Protein AF-A0A8T1ZDQ7-F1 (afdb_monomer_lite)

Organism: Arabidopsis suecica (NCBI:txid45249)

pLDDT: mean 71.58, std 18.56, range [23.89, 94.75]

Radius of gyration: 27.63 Å; chains: 1; bounding box: 52×53×101 Å

Secondary structure (DSSP, 8-state):
--------------------SEEEEEEPSSTT---EEEEE-B-HHHHHTTT--TTTTGGGT--B-TT-----HHHHHHHHHHHHHHHHH--PPPSSTT---TTPPPHHHHHT--PPPS-SS-----------PPPPHHHHS-HHHHHHHHHHHHHHHHHHHHHHHHHHHHTT-

Sequence (173 aa):
MWCPLVGTVGALQVVSEPIPDECGVKRAHTIGGDGLGVQRGRCDLLVGAADIPSKLAPTIGIAVDHRRKNRSLEGLQTNVQRLKTYKTKLVIFLRRARKVKAGDSTPEELANATQVQGDYLPIVREKPTMELVKLTSEMKSFAYDKIRLERTNKRHAGARAKRASEAEKEEKK

Structure (mmCIF, N/CA/C/O backbone):
data_AF-A0A8T1ZDQ7-F1
#
_entry.id   AF-A0A8T1ZDQ7-F1
#
loop_
_atom_site.group_PDB
_atom_site.id
_atom_site.type_symbol
_atom_site.label_atom_id
_atom_site.label_alt_id
_atom_site.label_comp_id
_atom_site.label_asym_id
_atom_site.label_entity_id
_atom_site.label_seq_id
_atom_site.pdbx_PDB_ins_code
_atom_site.Cartn_x
_atom_site.Cartn_y
_atom_site.Cartn_z
_atom_site.occupancy
_atom_site.B_iso_or_equiv
_atom_site.auth_seq_id
_atom_site.auth_comp_id
_atom_site.auth_asym_id
_atom_site.auth_atom_id
_atom_site.pdbx_PDB_model_num
ATOM 1 N N . MET A 1 1 ? -7.435 -12.829 63.586 1.00 37.59 1 MET A N 1
ATOM 2 C CA . MET A 1 1 ? -8.619 -13.541 63.045 1.00 37.59 1 MET A CA 1
ATOM 3 C C . MET A 1 1 ? -9.802 -12.611 63.267 1.00 37.59 1 MET A C 1
ATOM 5 O O . MET A 1 1 ? -10.037 -12.294 64.415 1.00 37.59 1 MET A O 1
ATOM 9 N N . TRP A 1 2 ? -10.472 -12.002 62.291 1.00 28.39 2 TRP A N 1
ATOM 10 C CA . TRP A 1 2 ? -10.789 -12.370 60.908 1.00 28.39 2 TRP A CA 1
ATOM 11 C C . TRP A 1 2 ? -10.587 -11.197 59.928 1.00 28.39 2 TRP A C 1
ATOM 13 O O . TRP A 1 2 ? -10.515 -10.041 60.329 1.00 28.39 2 TRP A O 1
ATOM 23 N N . CYS A 1 3 ? -10.440 -11.555 58.651 1.00 26.38 3 CYS A N 1
ATOM 24 C CA . CYS A 1 3 ? -9.985 -10.734 57.527 1.00 26.38 3 CYS A CA 1
ATOM 25 C C . CYS A 1 3 ? -10.945 -9.604 57.096 1.00 26.38 3 CYS A C 1
ATOM 27 O O . CYS A 1 3 ? -12.160 -9.794 57.143 1.00 26.38 3 CYS A O 1
ATOM 29 N N . PRO A 1 4 ? -10.417 -8.496 56.535 1.00 29.66 4 PRO A N 1
ATOM 30 C CA . PRO A 1 4 ? -11.198 -7.518 55.790 1.00 29.66 4 PRO A CA 1
ATOM 31 C C . PRO A 1 4 ? -11.372 -7.999 54.340 1.00 29.66 4 PRO A C 1
ATOM 33 O O . PRO A 1 4 ? -10.432 -7.974 53.549 1.00 29.66 4 PRO A O 1
ATOM 36 N N . LEU A 1 5 ? -12.575 -8.434 53.961 1.00 29.16 5 LEU A N 1
ATOM 37 C CA . LEU A 1 5 ? -12.927 -8.666 52.555 1.00 29.16 5 LEU A CA 1
ATOM 38 C C . LEU A 1 5 ? -13.385 -7.346 51.922 1.00 29.16 5 LEU A C 1
ATOM 40 O O . LEU A 1 5 ? -14.565 -7.119 51.670 1.00 29.16 5 LEU A O 1
ATOM 44 N N . VAL A 1 6 ? -12.416 -6.468 51.652 1.00 32.56 6 VAL A N 1
ATOM 45 C CA . VAL A 1 6 ? -12.548 -5.424 50.628 1.00 32.56 6 VAL A CA 1
ATOM 46 C C . VAL A 1 6 ? -12.321 -6.114 49.285 1.00 32.56 6 VAL A C 1
ATOM 48 O O . VAL A 1 6 ? -11.225 -6.118 48.736 1.00 32.56 6 VAL A O 1
ATOM 51 N N . GLY A 1 7 ? -13.359 -6.785 48.796 1.00 27.84 7 GLY A N 1
ATOM 52 C CA . GLY A 1 7 ? -13.411 -7.297 47.434 1.00 27.84 7 GLY A CA 1
ATOM 53 C C . GLY A 1 7 ? -14.058 -6.243 46.561 1.00 27.84 7 GLY A C 1
ATOM 54 O O . GLY A 1 7 ? -15.268 -6.268 46.350 1.00 27.84 7 GLY A O 1
ATOM 55 N N . THR A 1 8 ? -13.262 -5.279 46.106 1.00 28.08 8 THR A N 1
ATOM 56 C CA . THR A 1 8 ? -13.624 -4.415 44.988 1.00 28.08 8 THR A CA 1
ATOM 57 C C . THR A 1 8 ? -14.182 -5.297 43.876 1.00 28.08 8 THR A C 1
ATOM 59 O O . THR A 1 8 ? -13.520 -6.226 43.415 1.00 28.08 8 THR A O 1
ATOM 62 N N . VAL A 1 9 ? -15.420 -5.027 43.459 1.00 25.78 9 VAL A N 1
ATOM 63 C CA . VAL A 1 9 ? -15.924 -5.507 42.174 1.00 25.78 9 VAL A CA 1
ATOM 64 C C . VAL A 1 9 ? -15.011 -4.842 41.161 1.00 25.78 9 VAL A C 1
ATOM 66 O O . VAL A 1 9 ? -15.183 -3.665 40.842 1.00 25.78 9 VAL A O 1
ATOM 69 N N . GLY A 1 10 ? -13.941 -5.555 40.805 1.00 26.55 10 GLY A N 1
ATOM 70 C CA . GLY A 1 10 ? -12.976 -5.136 39.814 1.00 26.55 10 GLY A CA 1
ATOM 71 C C . GLY A 1 10 ? -13.791 -4.747 38.608 1.00 26.55 10 GLY A C 1
ATOM 72 O O . GLY A 1 10 ? -14.473 -5.588 38.022 1.00 26.55 10 GLY A O 1
ATOM 73 N N . ALA A 1 11 ? -13.811 -3.444 38.336 1.00 25.75 11 ALA A N 1
ATOM 74 C CA . ALA A 1 11 ? -14.407 -2.903 37.146 1.00 25.75 11 ALA A CA 1
ATOM 75 C C . ALA A 1 11 ? -13.882 -3.765 36.003 1.00 25.75 11 ALA A C 1
ATOM 77 O O . ALA A 1 11 ? -12.673 -3.801 35.768 1.00 25.75 11 ALA A O 1
ATOM 78 N N . LEU A 1 12 ? -14.780 -4.506 35.351 1.00 23.89 12 LEU A N 1
ATOM 79 C CA . LEU A 1 12 ? -14.488 -5.163 34.091 1.00 23.89 12 LEU A CA 1
ATOM 80 C C . LEU A 1 12 ? -14.322 -4.014 33.093 1.00 23.89 12 LEU A C 1
ATOM 82 O O . LEU A 1 12 ? -15.240 -3.621 32.375 1.00 23.89 12 LEU A O 1
ATOM 86 N N . GLN A 1 13 ? -13.163 -3.361 33.166 1.00 24.06 13 GLN A N 1
ATOM 87 C CA . GLN A 1 13 ? -12.671 -2.479 32.141 1.00 24.06 13 GLN A CA 1
ATOM 88 C C . GLN A 1 13 ? -12.552 -3.383 30.931 1.00 24.06 13 GLN A C 1
ATOM 90 O O . GLN A 1 13 ? -11.613 -4.165 30.805 1.00 24.06 13 GLN A O 1
ATOM 95 N N . VAL A 1 14 ? -13.537 -3.275 30.044 1.00 31.44 14 VAL A N 1
ATOM 96 C CA . VAL A 1 14 ? -13.313 -3.501 28.627 1.00 31.44 14 VAL A CA 1
ATOM 97 C C . VAL A 1 14 ? -12.236 -2.490 28.262 1.00 31.44 14 VAL A C 1
ATOM 99 O O . VAL A 1 14 ? -12.512 -1.346 27.900 1.00 31.44 14 VAL A O 1
ATOM 102 N N . VAL A 1 15 ? -10.983 -2.888 28.473 1.00 28.42 15 VAL A N 1
ATOM 103 C CA . VAL A 1 15 ? -9.846 -2.292 27.811 1.00 28.42 15 VAL A CA 1
ATOM 104 C C . VAL A 1 15 ? -10.103 -2.673 26.366 1.00 28.42 15 VAL A C 1
ATOM 106 O O . VAL A 1 15 ? -9.731 -3.743 25.894 1.00 28.42 15 VAL A O 1
ATOM 109 N N . SER A 1 16 ? -10.837 -1.812 25.665 1.00 34.12 16 SER A N 1
ATOM 110 C CA . SER A 1 16 ? -10.558 -1.596 24.264 1.00 34.12 16 SER A CA 1
ATOM 111 C C . SER A 1 16 ? -9.093 -1.192 24.249 1.00 34.12 16 SER A C 1
ATOM 113 O O . SER A 1 16 ? -8.779 -0.005 24.359 1.00 34.12 16 SER A O 1
ATOM 115 N N . GLU A 1 17 ? -8.189 -2.175 24.253 1.00 33.78 17 GLU A N 1
ATOM 116 C CA . GLU A 1 17 ? -6.835 -1.906 23.834 1.00 33.78 17 GLU A CA 1
ATOM 117 C C . GLU A 1 17 ? -7.037 -1.293 22.455 1.00 33.78 17 GLU A C 1
ATOM 119 O O . GLU A 1 17 ? -7.673 -1.920 21.592 1.00 33.78 17 GLU A O 1
ATOM 124 N N . PRO A 1 18 ? -6.663 -0.014 22.274 1.00 39.47 18 PRO A N 1
ATOM 125 C CA . PRO A 1 18 ? -6.626 0.528 20.940 1.00 39.47 18 PRO A CA 1
ATOM 126 C C . PRO A 1 18 ? -5.779 -0.473 20.176 1.00 39.47 18 PRO A C 1
ATOM 128 O O . PRO A 1 18 ? -4.690 -0.828 20.636 1.00 39.47 18 PRO A O 1
ATOM 131 N N . ILE A 1 19 ? -6.302 -0.980 19.056 1.00 41.25 19 ILE A N 1
ATOM 132 C CA . ILE A 1 19 ? -5.456 -1.685 18.097 1.00 41.25 19 ILE A CA 1
ATOM 133 C C . ILE A 1 19 ? -4.186 -0.834 18.034 1.00 41.25 19 ILE A C 1
ATOM 135 O O . ILE A 1 19 ? -4.340 0.391 17.889 1.00 41.25 19 ILE A O 1
ATOM 139 N N . PRO A 1 20 ? -2.975 -1.404 18.214 1.00 41.50 20 PRO A N 1
ATOM 140 C CA . PRO A 1 20 ? -1.758 -0.629 17.999 1.00 41.50 20 PRO A CA 1
ATOM 141 C C . PRO A 1 20 ? -1.968 0.167 16.707 1.00 41.50 20 PRO A C 1
ATOM 143 O O . PRO A 1 20 ? -2.639 -0.344 15.809 1.00 41.50 20 PRO A O 1
ATOM 146 N N . ASP A 1 21 ? -1.503 1.423 16.628 1.00 42.41 21 ASP A N 1
ATOM 147 C CA . ASP A 1 21 ? -1.801 2.467 15.602 1.00 42.41 21 ASP A CA 1
ATOM 148 C C . ASP A 1 21 ? -1.641 2.062 14.104 1.00 42.41 21 ASP A C 1
ATOM 150 O O . ASP A 1 21 ? -1.724 2.853 13.162 1.00 42.41 21 ASP A O 1
ATOM 154 N N . GLU A 1 22 ? -1.387 0.788 13.924 1.00 48.09 22 GLU A N 1
ATOM 155 C CA . GLU A 1 22 ? -1.040 -0.151 12.897 1.00 48.09 22 GLU A CA 1
ATOM 156 C C . GLU A 1 22 ? -2.247 -0.725 12.144 1.00 48.09 22 GLU A C 1
ATOM 158 O O . GLU A 1 22 ? -2.504 -1.925 12.079 1.00 48.09 22 GLU A O 1
ATOM 163 N N . CY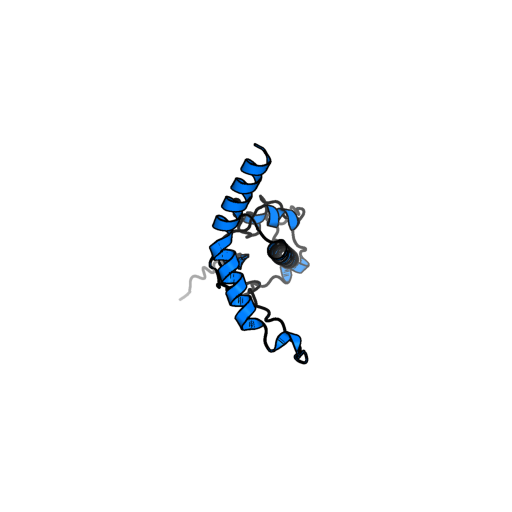S A 1 23 ? -3.021 0.154 11.516 1.00 48.44 23 CYS A N 1
ATOM 164 C CA . CYS A 1 23 ? -4.273 -0.267 10.886 1.00 48.44 23 CYS A CA 1
ATOM 165 C C . CYS A 1 23 ? -4.245 -0.370 9.353 1.00 48.44 23 CYS A C 1
ATOM 167 O O . CYS A 1 23 ? -5.237 -0.805 8.762 1.00 48.44 23 CYS A O 1
ATOM 169 N N . GLY A 1 24 ? -3.159 0.035 8.691 1.00 52.28 24 GLY A N 1
ATOM 170 C CA . GLY A 1 24 ? -3.059 0.031 7.226 1.00 52.28 24 GLY A CA 1
ATOM 171 C C . GLY A 1 24 ? -1.831 -0.700 6.692 1.00 52.28 24 GLY A C 1
ATOM 172 O O . GLY A 1 24 ? -0.893 -0.983 7.434 1.00 52.28 24 GLY A O 1
ATOM 173 N N . VAL A 1 25 ? -1.820 -0.934 5.377 1.00 59.50 25 VAL A N 1
ATOM 174 C CA . VAL A 1 25 ? -0.709 -1.551 4.629 1.00 59.50 25 VAL A CA 1
ATOM 175 C C . VAL A 1 25 ? 0.073 -0.475 3.842 1.00 59.50 25 VAL A C 1
ATOM 177 O O . VAL A 1 25 ? -0.493 0.129 2.923 1.00 59.50 25 VAL A O 1
ATOM 180 N N . LYS A 1 26 ? 1.347 -0.165 4.189 1.00 64.50 26 LYS A N 1
ATOM 181 C CA . LYS A 1 26 ? 2.236 0.723 3.381 1.00 64.50 26 LYS A CA 1
ATOM 182 C C . LYS A 1 26 ? 3.057 -0.214 2.515 1.00 64.50 26 LYS A C 1
ATOM 184 O O . LYS A 1 26 ? 3.660 -1.149 3.025 1.00 64.50 26 LYS A O 1
ATOM 189 N N . ARG A 1 27 ? 3.171 0.119 1.232 1.00 61.44 27 ARG A N 1
ATOM 190 C CA . ARG A 1 27 ? 4.368 -0.263 0.483 1.00 61.44 27 ARG A CA 1
ATOM 191 C C . ARG A 1 27 ? 5.510 0.647 0.927 1.00 61.44 27 ARG A C 1
ATOM 193 O O . ARG A 1 27 ? 5.269 1.828 1.201 1.00 61.44 27 ARG A O 1
ATOM 200 N N . ALA A 1 28 ? 6.719 0.108 1.030 1.00 60.09 28 ALA A N 1
ATOM 201 C CA . ALA A 1 28 ? 7.881 0.916 1.360 1.00 60.09 28 ALA A CA 1
ATOM 202 C C . ALA A 1 28 ? 8.100 2.011 0.301 1.00 60.09 28 ALA A C 1
ATOM 204 O O . ALA A 1 28 ? 7.740 1.868 -0.868 1.00 60.09 28 ALA A O 1
ATOM 205 N N . HIS A 1 29 ? 8.680 3.131 0.731 1.00 56.16 29 HIS A N 1
ATOM 206 C CA . HIS A 1 29 ? 8.956 4.270 -0.147 1.00 56.16 29 HIS A CA 1
ATOM 207 C C . HIS A 1 29 ? 10.196 4.065 -1.032 1.00 56.16 29 HIS A C 1
ATOM 209 O O . HIS A 1 29 ? 10.382 4.807 -1.996 1.00 56.16 29 HIS A O 1
ATOM 215 N N . THR A 1 30 ? 11.046 3.090 -0.710 1.00 57.09 30 THR A N 1
ATOM 216 C CA . THR A 1 30 ? 12.306 2.819 -1.405 1.00 57.09 30 THR A CA 1
ATOM 217 C C . THR A 1 30 ? 12.130 1.803 -2.532 1.00 57.09 30 THR A C 1
ATOM 219 O O . THR A 1 30 ? 11.358 0.850 -2.434 1.00 57.09 30 THR A O 1
ATOM 222 N N . ILE A 1 31 ? 12.872 2.006 -3.624 1.00 53.88 31 ILE A N 1
ATOM 223 C CA . ILE A 1 31 ? 12.908 1.091 -4.772 1.00 53.88 31 ILE A CA 1
ATOM 224 C C . ILE A 1 31 ? 13.512 -0.246 -4.308 1.00 53.88 31 ILE A C 1
ATOM 226 O O . ILE A 1 31 ? 14.612 -0.254 -3.762 1.00 53.88 31 ILE A O 1
ATOM 230 N N . GLY A 1 32 ? 12.785 -1.352 -4.503 1.00 51.50 32 GLY A N 1
ATOM 231 C CA . GLY A 1 32 ? 13.151 -2.696 -4.018 1.00 51.50 32 GLY A CA 1
ATOM 232 C C . GLY A 1 32 ? 12.620 -3.037 -2.620 1.00 51.50 32 GLY A C 1
ATOM 233 O O . GLY A 1 32 ? 12.803 -4.152 -2.138 1.00 51.50 32 GLY A O 1
ATOM 234 N N . GLY A 1 33 ? 11.942 -2.097 -1.957 1.00 49.34 33 GLY A N 1
ATOM 235 C CA . GLY A 1 33 ? 11.224 -2.360 -0.720 1.00 49.34 33 GLY A CA 1
ATOM 236 C C . GLY A 1 33 ? 9.856 -2.984 -0.991 1.00 49.34 33 GLY A C 1
ATOM 237 O O . GLY A 1 33 ? 8.832 -2.323 -0.837 1.00 49.34 33 GLY A O 1
ATOM 238 N N . ASP A 1 34 ? 9.813 -4.276 -1.313 1.00 52.69 34 ASP A N 1
ATOM 239 C CA . ASP A 1 34 ? 8.548 -5.033 -1.420 1.00 52.69 34 ASP A CA 1
ATOM 240 C C . ASP A 1 34 ? 7.934 -5.339 -0.041 1.00 52.69 34 ASP A C 1
ATOM 242 O O . ASP A 1 34 ? 6.931 -6.041 0.105 1.00 52.69 34 ASP A O 1
ATOM 246 N N . GLY A 1 35 ? 8.548 -4.797 1.013 1.00 56.12 35 GLY A N 1
ATOM 247 C CA . GLY A 1 35 ? 8.053 -4.882 2.366 1.00 56.12 35 GLY A CA 1
ATOM 248 C C . GLY A 1 35 ? 6.705 -4.184 2.502 1.00 56.12 35 GLY A C 1
ATOM 249 O O . GLY A 1 35 ? 6.642 -2.955 2.552 1.00 56.12 35 GLY A O 1
ATOM 250 N N . LEU A 1 36 ? 5.630 -4.970 2.626 1.00 57.44 36 LEU A N 1
ATOM 251 C CA . LEU A 1 36 ? 4.403 -4.493 3.256 1.00 57.44 36 LEU A CA 1
ATOM 252 C C . LEU A 1 36 ? 4.739 -4.173 4.711 1.00 57.44 36 LEU A C 1
ATOM 254 O O . LEU A 1 36 ? 4.996 -5.078 5.507 1.00 57.44 36 LEU A O 1
ATOM 258 N N . GLY A 1 37 ? 4.843 -2.882 4.996 1.00 55.28 37 GLY A N 1
ATOM 259 C CA . GLY A 1 37 ? 5.074 -2.337 6.319 1.00 55.28 37 GLY A CA 1
ATOM 260 C C . GLY A 1 37 ? 3.765 -1.879 6.935 1.00 55.28 37 GLY A C 1
ATOM 261 O O . GLY A 1 37 ? 2.793 -1.555 6.239 1.00 55.28 37 GLY A O 1
ATOM 262 N N . VAL A 1 38 ? 3.757 -1.826 8.255 1.00 55.88 38 VAL A N 1
ATOM 263 C CA . VAL A 1 38 ? 2.576 -1.429 8.996 1.00 55.88 38 VAL A CA 1
ATOM 264 C C . VAL A 1 38 ? 2.454 0.093 9.034 1.00 55.88 38 VAL A C 1
ATOM 266 O O . VAL A 1 38 ? 3.440 0.827 9.132 1.00 55.88 38 VAL A O 1
ATOM 269 N N . GLN A 1 39 ? 1.235 0.599 8.856 1.00 57.81 39 GLN A N 1
ATOM 270 C CA . GLN A 1 39 ? 0.985 2.030 8.718 1.00 57.81 39 GLN A CA 1
ATOM 271 C C . GLN A 1 39 ? 0.452 2.650 9.985 1.00 57.81 39 GLN A C 1
ATOM 273 O O . GLN A 1 39 ? -0.676 2.355 10.364 1.00 57.81 39 GLN A O 1
ATOM 278 N N . ARG A 1 40 ? 1.170 3.659 10.481 1.00 49.66 40 ARG A N 1
ATOM 279 C CA . ARG A 1 40 ? 0.574 4.677 11.346 1.00 49.66 40 ARG A CA 1
ATOM 280 C C . ARG A 1 40 ? -0.340 5.581 10.509 1.00 49.66 40 ARG A C 1
ATOM 282 O O . ARG A 1 40 ? 0.125 6.166 9.517 1.00 49.66 40 ARG A O 1
ATOM 289 N N . GLY A 1 41 ? -1.624 5.618 10.881 1.00 55.59 41 GLY A N 1
ATOM 290 C CA . GLY A 1 41 ? -2.674 6.513 10.368 1.00 55.59 41 GLY A CA 1
ATOM 291 C C . GLY A 1 41 ? -3.223 6.236 8.949 1.00 55.59 41 GLY A C 1
ATOM 292 O O . GLY A 1 41 ? -2.481 5.917 8.007 1.00 55.59 41 GLY A O 1
ATOM 293 N N . ARG A 1 42 ? -4.551 6.381 8.777 1.00 61.72 42 ARG A N 1
ATOM 294 C CA . ARG A 1 42 ? -5.292 6.209 7.501 1.00 61.72 42 ARG A CA 1
ATOM 295 C C . ARG A 1 42 ? -5.744 7.527 6.880 1.00 61.72 42 ARG A C 1
ATOM 297 O O . ARG A 1 42 ? -6.216 8.394 7.587 1.00 61.72 42 ARG A O 1
ATOM 304 N N . CYS A 1 43 ? -5.704 7.649 5.556 1.00 57.09 43 CYS A N 1
ATOM 305 C CA . CYS A 1 43 ? -6.217 8.850 4.895 1.00 57.09 43 CYS A CA 1
ATOM 306 C C . CYS A 1 43 ? -7.746 8.962 4.944 1.00 57.09 43 CYS A C 1
ATOM 308 O O . CYS A 1 43 ? -8.451 7.954 4.905 1.00 57.09 43 CYS A O 1
ATOM 310 N N . ASP A 1 44 ? -8.258 10.191 4.949 1.00 60.16 44 ASP A N 1
ATOM 311 C CA . ASP A 1 44 ? -9.700 10.472 5.027 1.00 60.16 44 ASP A CA 1
ATOM 312 C C . ASP A 1 44 ? -10.486 9.854 3.872 1.00 60.16 44 ASP A C 1
ATOM 314 O O . ASP A 1 44 ? -11.594 9.355 4.058 1.00 60.16 44 ASP A O 1
ATOM 318 N N . LEU A 1 45 ? -9.871 9.816 2.686 1.00 61.75 45 LEU A N 1
ATOM 319 C CA . LEU A 1 45 ? -10.451 9.212 1.489 1.00 61.75 45 LEU A CA 1
ATOM 320 C C . LEU A 1 45 ? -10.748 7.715 1.686 1.00 61.75 45 LEU A C 1
ATOM 322 O O . LEU A 1 45 ? -11.766 7.222 1.212 1.00 61.75 45 LEU A O 1
ATOM 326 N N . LEU A 1 46 ? -9.878 6.991 2.400 1.00 70.62 46 LEU A N 1
ATOM 327 C CA . LEU A 1 46 ? -10.088 5.571 2.705 1.00 70.62 46 LEU A CA 1
ATOM 328 C C . LEU A 1 46 ? -11.265 5.364 3.654 1.00 70.62 46 LEU A C 1
ATOM 330 O O . LEU A 1 46 ? -12.025 4.415 3.492 1.00 70.62 46 LEU A O 1
ATOM 334 N N . VAL A 1 47 ? -11.378 6.236 4.654 1.00 74.19 47 VAL A N 1
ATOM 335 C CA . VAL A 1 47 ? -12.399 6.148 5.701 1.00 74.19 47 VAL A CA 1
ATOM 336 C C . VAL A 1 47 ? -13.772 6.480 5.109 1.00 74.19 47 VAL A C 1
ATOM 338 O O . VAL A 1 47 ? -14.714 5.713 5.300 1.00 74.19 47 VAL A O 1
ATOM 341 N N . GLY A 1 48 ? -13.848 7.517 4.268 1.00 74.31 48 GLY A N 1
ATOM 342 C CA . GLY A 1 48 ? -15.057 7.860 3.517 1.00 74.31 48 GLY A CA 1
ATOM 343 C C . GLY A 1 48 ? -15.509 6.759 2.551 1.00 74.31 48 GLY A C 1
ATOM 344 O O . GLY A 1 48 ? -16.688 6.427 2.522 1.00 74.31 48 GLY A O 1
ATOM 345 N N . ALA A 1 49 ? -14.584 6.125 1.822 1.00 79.19 49 ALA A N 1
ATOM 346 C CA . ALA A 1 49 ? -14.905 5.023 0.903 1.00 79.19 49 ALA A CA 1
ATOM 347 C C . ALA A 1 49 ? -15.343 3.717 1.604 1.00 79.19 49 ALA A C 1
ATOM 349 O O . ALA A 1 49 ? -15.836 2.795 0.951 1.00 79.19 49 ALA A O 1
ATOM 350 N N . ALA A 1 50 ? -15.138 3.613 2.919 1.00 81.44 50 ALA A N 1
ATOM 351 C CA . ALA A 1 50 ? -15.563 2.480 3.737 1.00 81.44 50 ALA A CA 1
ATOM 352 C C . ALA A 1 50 ? -16.878 2.740 4.501 1.00 81.44 50 ALA A C 1
ATOM 354 O O . ALA A 1 50 ? -17.209 1.975 5.408 1.00 81.44 50 ALA A O 1
ATOM 355 N N . ASP A 1 51 ? -17.610 3.808 4.164 1.00 83.19 51 ASP A N 1
ATOM 356 C CA . ASP A 1 51 ? -18.854 4.216 4.832 1.00 83.19 51 ASP A CA 1
ATOM 357 C C . ASP A 1 51 ? -18.658 4.468 6.336 1.00 83.19 51 ASP A C 1
ATOM 359 O O . ASP A 1 51 ? -19.475 4.078 7.183 1.00 83.19 51 ASP A O 1
ATOM 363 N N . ILE A 1 52 ? -17.522 5.076 6.684 1.00 82.50 52 ILE A N 1
ATOM 364 C CA . ILE A 1 52 ? -17.202 5.527 8.035 1.00 82.50 52 ILE A CA 1
ATOM 365 C C . ILE A 1 52 ? -16.957 7.037 7.946 1.00 82.50 52 ILE A C 1
ATOM 367 O O . ILE A 1 52 ? -16.133 7.486 7.152 1.00 82.50 52 ILE A O 1
ATOM 371 N N . PRO A 1 53 ? -17.649 7.869 8.735 1.00 84.31 53 PRO A N 1
ATOM 372 C CA . PRO A 1 53 ? -17.334 9.289 8.770 1.00 84.31 53 PRO A CA 1
ATOM 373 C C . PRO A 1 53 ? -16.026 9.510 9.541 1.00 84.31 53 PRO A C 1
ATOM 375 O O . PRO A 1 53 ? -15.812 8.9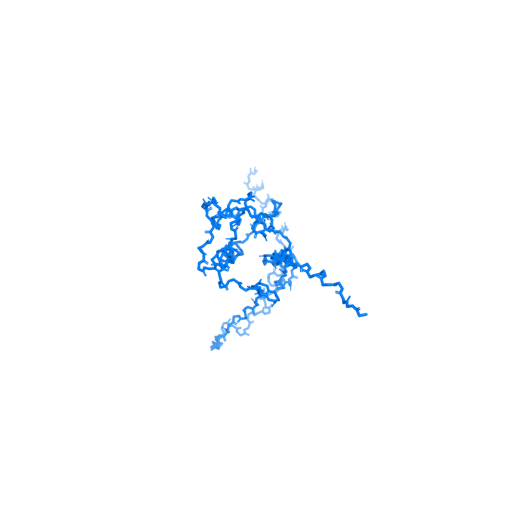40 10.615 1.00 84.31 53 PRO A O 1
ATOM 378 N N . SER A 1 54 ? -15.161 10.387 9.025 1.00 81.12 54 SER A N 1
ATOM 379 C CA . SER A 1 54 ? -13.816 10.641 9.573 1.00 81.12 54 SER A CA 1
ATOM 380 C C . SER A 1 54 ? -13.813 11.049 11.049 1.00 81.12 54 SER A C 1
ATOM 382 O O . SER A 1 54 ? -12.885 10.717 11.775 1.00 81.12 54 SER A O 1
ATOM 384 N N . LYS A 1 55 ? -14.876 11.710 11.523 1.00 84.62 55 LYS A N 1
ATOM 385 C CA . LYS A 1 55 ? -15.029 12.118 12.928 1.00 84.62 55 LYS A CA 1
ATOM 386 C C . LYS A 1 55 ? -15.378 10.967 13.876 1.00 84.62 55 LYS A C 1
ATOM 388 O O . LYS A 1 55 ? -15.023 11.044 15.046 1.00 84.62 55 LYS A O 1
ATOM 393 N N . LEU A 1 56 ? -16.070 9.924 13.402 1.00 83.50 56 LEU A N 1
ATOM 394 C CA . LEU A 1 56 ? -16.416 8.760 14.235 1.00 83.50 56 LEU A CA 1
ATOM 395 C C . LEU A 1 56 ? -15.297 7.717 14.261 1.00 83.50 56 LEU A C 1
ATOM 397 O O . LEU A 1 56 ? -15.205 6.948 15.212 1.00 83.50 56 LEU A O 1
ATOM 401 N N . ALA A 1 57 ? -14.432 7.702 13.246 1.00 83.75 57 ALA A N 1
ATOM 402 C CA . ALA A 1 57 ? -13.318 6.764 13.155 1.00 83.75 57 ALA A CA 1
ATOM 403 C C . ALA A 1 57 ? -12.427 6.738 14.421 1.00 83.75 57 ALA A C 1
ATOM 405 O O . ALA A 1 57 ? -12.257 5.651 14.978 1.00 83.75 57 ALA A O 1
ATOM 406 N N . PRO A 1 58 ? -11.936 7.875 14.959 1.00 83.50 58 PRO A N 1
ATOM 407 C CA . PRO A 1 58 ? -11.124 7.870 16.178 1.00 83.50 58 PRO A CA 1
ATOM 408 C C . PRO A 1 58 ? -11.845 7.275 17.394 1.00 83.50 58 PRO A C 1
ATOM 410 O O . PRO A 1 58 ? -11.217 6.621 18.217 1.00 83.50 58 PRO A O 1
ATOM 413 N N . THR A 1 59 ? -13.166 7.452 17.497 1.00 82.94 59 THR A N 1
ATOM 414 C CA . THR A 1 59 ? -13.980 6.906 18.599 1.00 82.94 59 THR A CA 1
ATOM 415 C C . THR A 1 59 ? -14.094 5.385 18.546 1.00 82.94 59 THR A C 1
ATOM 417 O O . THR A 1 59 ? -14.217 4.743 19.581 1.00 82.94 59 THR A O 1
ATOM 420 N N . ILE A 1 60 ? -14.035 4.814 17.344 1.00 81.88 60 ILE A N 1
ATOM 421 C CA . ILE A 1 60 ? -14.118 3.371 17.094 1.00 81.88 60 ILE A CA 1
ATOM 422 C C . ILE A 1 60 ? -12.721 2.711 17.186 1.00 81.88 60 ILE A C 1
ATOM 424 O O . ILE A 1 60 ? -12.594 1.504 17.033 1.00 81.88 60 ILE A O 1
ATOM 428 N N . GLY A 1 61 ? -11.654 3.479 17.443 1.00 78.69 61 GLY A N 1
ATOM 429 C CA . GLY A 1 61 ? -10.277 2.964 17.473 1.00 78.69 61 GLY A CA 1
ATOM 430 C C . GLY A 1 61 ? -9.608 2.919 16.094 1.00 78.69 61 GLY A C 1
ATOM 431 O O . GLY A 1 61 ? -8.658 2.175 15.870 1.00 78.69 61 GLY A O 1
ATOM 432 N N . ILE A 1 62 ? -10.093 3.714 15.134 1.00 82.88 62 ILE A N 1
ATOM 433 C CA . ILE A 1 62 ? -9.517 3.841 13.792 1.00 82.88 62 ILE A CA 1
ATOM 434 C C . ILE A 1 62 ? -8.662 5.114 13.738 1.00 82.88 62 ILE A C 1
ATOM 436 O O . ILE A 1 62 ? -9.192 6.219 13.669 1.00 82.88 62 ILE A O 1
ATOM 440 N N . ALA A 1 63 ? -7.334 4.964 13.682 1.00 80.12 63 ALA A N 1
ATOM 441 C CA . ALA A 1 63 ? -6.421 6.095 13.500 1.00 80.12 63 ALA A CA 1
ATOM 442 C C . ALA A 1 63 ? -6.547 6.731 12.099 1.00 80.12 63 ALA A C 1
ATOM 444 O O . ALA A 1 63 ? -6.453 6.035 11.078 1.00 80.12 63 ALA A O 1
ATOM 445 N N . VAL A 1 64 ? -6.700 8.059 12.050 1.00 79.50 64 VAL A N 1
ATOM 446 C CA . VAL A 1 64 ? -6.868 8.859 10.823 1.00 79.50 64 VAL A CA 1
ATOM 447 C C . VAL A 1 64 ? -5.707 9.857 10.668 1.00 79.50 64 VAL A C 1
ATOM 449 O O . VAL A 1 64 ? -5.394 10.614 11.580 1.00 79.50 64 VAL A O 1
ATOM 452 N N . ASP A 1 65 ? -5.061 9.857 9.505 1.00 81.62 65 ASP A N 1
ATOM 453 C CA . ASP A 1 65 ? -3.978 10.738 9.059 1.00 81.62 65 ASP A CA 1
ATOM 454 C C . ASP A 1 65 ? -4.347 11.424 7.734 1.00 81.62 65 ASP A C 1
ATOM 456 O O . ASP A 1 65 ? -4.215 10.865 6.642 1.00 81.62 65 ASP A O 1
ATOM 460 N N . HIS A 1 66 ? -4.758 12.682 7.853 1.00 78.12 66 HIS A N 1
ATOM 461 C CA . HIS A 1 66 ? -5.247 13.539 6.774 1.00 78.12 66 HIS A CA 1
ATOM 462 C C . HIS A 1 66 ? -4.164 13.911 5.745 1.00 78.12 66 HIS A C 1
ATOM 464 O O . HIS A 1 66 ? -4.460 14.279 4.609 1.00 78.12 66 HIS A O 1
ATOM 470 N N . ARG A 1 67 ? -2.876 13.816 6.104 1.00 80.62 67 ARG A N 1
ATOM 471 C CA . ARG A 1 67 ? -1.771 14.218 5.209 1.00 80.62 67 ARG A CA 1
ATOM 472 C C . ARG A 1 67 ? -1.539 13.220 4.086 1.00 80.62 67 ARG A C 1
ATOM 474 O O . ARG A 1 67 ? -0.894 13.526 3.081 1.00 80.62 67 ARG A O 1
ATOM 481 N N . ARG A 1 68 ? -2.008 11.992 4.271 1.00 76.44 68 ARG A N 1
ATOM 482 C CA . ARG A 1 68 ? -1.633 10.886 3.413 1.00 76.44 68 ARG A CA 1
ATOM 483 C C . ARG A 1 68 ? -2.500 10.812 2.160 1.00 76.44 68 ARG A C 1
ATOM 485 O O . ARG A 1 68 ? -3.721 10.862 2.220 1.00 76.44 68 ARG A O 1
ATOM 492 N N . LYS A 1 69 ? -1.849 10.592 1.017 1.00 79.69 69 LYS A N 1
ATOM 493 C CA . LYS A 1 69 ? -2.498 10.388 -0.285 1.00 79.69 69 LYS A CA 1
ATOM 494 C C . LYS A 1 69 ? -2.124 9.016 -0.842 1.00 79.69 69 LYS A C 1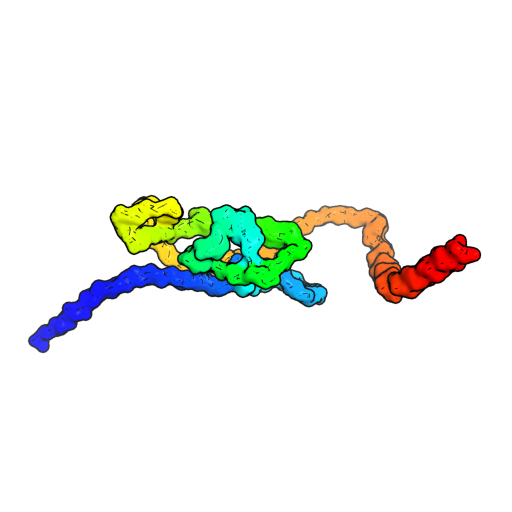
ATOM 496 O O . LYS A 1 69 ? -0.964 8.611 -0.756 1.00 79.69 69 LYS A O 1
ATOM 501 N N . ASN A 1 70 ? -3.098 8.298 -1.395 1.00 78.06 70 ASN A N 1
ATOM 502 C CA . ASN A 1 70 ? -2.842 7.040 -2.097 1.00 78.06 70 ASN A CA 1
ATOM 503 C C . ASN A 1 70 ? -2.495 7.340 -3.556 1.00 78.06 70 ASN A C 1
ATOM 505 O O . ASN A 1 70 ? -3.159 8.153 -4.191 1.00 78.06 70 ASN A O 1
ATOM 509 N N . ARG A 1 71 ? -1.443 6.695 -4.069 1.00 82.50 71 ARG A N 1
ATOM 510 C CA . ARG A 1 71 ? -1.015 6.821 -5.473 1.00 82.50 71 ARG A CA 1
ATOM 511 C C . ARG A 1 71 ? -1.558 5.701 -6.363 1.00 82.50 71 ARG A C 1
ATOM 513 O O . ARG A 1 71 ? -1.621 5.879 -7.569 1.00 82.50 71 ARG A O 1
ATOM 520 N N . SER A 1 72 ? -1.926 4.561 -5.777 1.00 81.94 72 SER A N 1
ATOM 521 C CA . SER A 1 72 ? -2.431 3.382 -6.483 1.00 81.94 72 SER A CA 1
ATOM 522 C C . SER A 1 72 ? -3.854 3.032 -6.049 1.00 81.94 72 SER A C 1
ATOM 524 O O . SER A 1 72 ? -4.219 3.205 -4.882 1.00 81.94 72 SER A O 1
ATOM 526 N N . LEU A 1 73 ? -4.643 2.510 -6.993 1.00 87.00 73 LEU A N 1
ATOM 527 C CA . LEU A 1 73 ? -6.014 2.049 -6.750 1.00 87.00 73 LEU A CA 1
ATOM 528 C C . LEU A 1 73 ? -6.048 0.722 -5.985 1.00 87.00 73 LEU A C 1
ATOM 530 O O . LEU A 1 73 ? -6.847 0.572 -5.069 1.00 87.00 73 LEU A O 1
ATOM 534 N N . GLU A 1 74 ? -5.129 -0.196 -6.283 1.00 85.00 74 GLU A N 1
ATOM 535 C CA . GLU A 1 74 ? -5.009 -1.487 -5.588 1.00 85.00 74 GLU A CA 1
ATOM 536 C C . GLU A 1 74 ? -4.876 -1.299 -4.070 1.00 85.00 74 GLU A C 1
ATOM 538 O O . GLU A 1 74 ? -5.630 -1.862 -3.282 1.00 85.00 74 GLU A O 1
ATOM 543 N N . GLY A 1 75 ? -3.958 -0.418 -3.650 1.00 79.62 75 GLY A N 1
ATOM 544 C CA . GLY A 1 75 ? -3.744 -0.127 -2.235 1.00 79.62 75 GLY A CA 1
ATOM 545 C C . GLY A 1 75 ? -4.947 0.554 -1.580 1.00 79.62 75 GLY A C 1
ATOM 546 O O . GLY A 1 75 ? -5.157 0.399 -0.378 1.00 79.62 75 GLY A O 1
ATOM 547 N N . LEU A 1 76 ? -5.754 1.295 -2.345 1.00 84.38 76 LEU A N 1
ATOM 548 C CA . LEU A 1 76 ? -7.009 1.856 -1.851 1.00 84.38 76 LEU A CA 1
ATOM 549 C C . LEU A 1 76 ? -8.016 0.731 -1.574 1.00 84.38 76 LEU A C 1
ATOM 551 O O . LEU A 1 76 ? -8.547 0.645 -0.469 1.00 84.38 76 LEU A O 1
ATOM 555 N N . GLN A 1 77 ? -8.225 -0.155 -2.547 1.00 87.19 77 GLN A N 1
ATOM 556 C CA . GLN A 1 77 ? -9.203 -1.240 -2.476 1.00 87.19 77 GLN A CA 1
ATOM 557 C C . GLN A 1 77 ? -8.908 -2.220 -1.335 1.00 87.19 77 GLN A C 1
ATOM 559 O O . GLN A 1 77 ? -9.803 -2.487 -0.533 1.00 87.19 77 GLN A O 1
ATOM 564 N N . THR A 1 78 ? -7.658 -2.670 -1.179 1.00 84.31 78 THR A N 1
ATOM 565 C CA . THR A 1 78 ? -7.262 -3.571 -0.079 1.00 84.31 78 THR A CA 1
ATOM 566 C C . THR A 1 78 ? -7.552 -2.955 1.293 1.00 84.31 78 THR A C 1
ATOM 568 O O . THR A 1 78 ? -8.050 -3.617 2.202 1.00 84.31 78 THR A O 1
ATOM 571 N N . ASN A 1 79 ? -7.277 -1.658 1.460 1.00 84.12 79 ASN A N 1
ATOM 572 C CA . ASN A 1 79 ? -7.512 -0.969 2.728 1.00 84.12 79 ASN A CA 1
ATOM 573 C C . ASN A 1 79 ? -9.010 -0.720 2.990 1.00 84.12 79 ASN A C 1
ATOM 575 O O . ASN A 1 79 ? -9.439 -0.805 4.141 1.00 84.12 79 ASN A O 1
ATOM 579 N N . VAL A 1 80 ? -9.813 -0.451 1.953 1.00 86.19 80 VAL A N 1
ATOM 580 C CA . VAL A 1 80 ? -11.281 -0.354 2.073 1.00 86.19 80 VAL A CA 1
ATOM 581 C C . VAL A 1 80 ? -11.879 -1.703 2.467 1.00 86.19 80 VAL A C 1
ATOM 583 O O . VAL A 1 80 ? -12.704 -1.759 3.376 1.00 86.19 80 VAL A O 1
ATOM 586 N N . GLN A 1 81 ? -11.434 -2.798 1.849 1.00 87.75 81 GLN A N 1
ATOM 587 C CA . GLN A 1 81 ? -11.848 -4.151 2.229 1.00 87.75 81 GLN A CA 1
ATOM 588 C C . GLN A 1 81 ? -11.488 -4.445 3.691 1.00 87.75 81 GLN A C 1
ATOM 590 O O . GLN A 1 81 ? -12.358 -4.847 4.461 1.00 87.75 81 GLN A O 1
ATOM 595 N N . ARG A 1 82 ? -10.257 -4.128 4.120 1.00 85.31 82 ARG A N 1
ATOM 596 C CA . ARG A 1 82 ? -9.824 -4.263 5.523 1.00 85.31 82 ARG A CA 1
ATOM 597 C C . ARG A 1 82 ? -10.724 -3.472 6.480 1.00 85.31 82 ARG A C 1
ATOM 599 O O . ARG A 1 82 ? -11.160 -4.008 7.495 1.00 85.31 82 ARG A O 1
ATOM 606 N N . LEU A 1 83 ? -11.054 -2.225 6.150 1.00 85.69 83 LEU A N 1
ATOM 607 C CA . LEU A 1 83 ? -11.961 -1.388 6.946 1.00 85.69 83 LEU A CA 1
ATOM 608 C C . LEU A 1 83 ? -13.374 -1.974 7.050 1.00 85.69 83 LEU A C 1
ATOM 610 O O . LEU A 1 83 ? -13.949 -1.979 8.137 1.00 85.69 83 LEU A O 1
ATOM 614 N N . LYS A 1 84 ? -13.912 -2.512 5.953 1.00 88.38 84 LYS A N 1
ATOM 615 C CA . LYS A 1 84 ? -15.222 -3.177 5.947 1.00 88.38 84 LYS A CA 1
ATOM 616 C C . LYS A 1 84 ? -15.212 -4.436 6.813 1.00 88.38 84 LYS A C 1
ATOM 618 O O . LYS A 1 84 ? -16.093 -4.586 7.650 1.00 88.38 84 LYS A O 1
ATOM 623 N N . THR A 1 85 ? -14.175 -5.271 6.702 1.00 87.81 85 THR A N 1
ATOM 624 C CA . THR A 1 85 ? -14.024 -6.464 7.559 1.00 87.81 85 THR A CA 1
ATOM 625 C C . THR A 1 85 ? -13.851 -6.122 9.038 1.00 87.81 85 THR A C 1
ATOM 627 O O . THR A 1 85 ? -14.273 -6.888 9.898 1.00 87.81 85 THR A O 1
ATOM 630 N N . TYR A 1 86 ? -13.242 -4.975 9.351 1.00 86.31 86 TYR A N 1
ATOM 631 C CA . TYR A 1 86 ? -13.148 -4.492 10.724 1.00 86.31 86 TYR A CA 1
ATOM 632 C C . TYR A 1 86 ? -14.521 -4.070 11.248 1.00 86.31 86 TYR A C 1
ATOM 634 O O . TYR A 1 86 ? -14.930 -4.515 12.313 1.00 86.31 86 TYR A O 1
ATOM 642 N N . LYS A 1 87 ? -15.269 -3.287 10.462 1.00 84.12 87 LYS A N 1
ATOM 643 C CA . LYS A 1 87 ? -16.614 -2.815 10.815 1.00 84.12 87 LYS A CA 1
ATOM 644 C C . LYS A 1 87 ? -17.587 -3.965 11.093 1.00 84.12 87 LYS A C 1
ATOM 646 O O . LYS A 1 87 ? -18.360 -3.864 12.031 1.00 84.12 87 LYS A O 1
ATOM 651 N N . THR A 1 88 ? -17.530 -5.054 10.324 1.00 86.56 88 THR A N 1
ATOM 652 C CA . THR A 1 88 ? -18.400 -6.229 10.531 1.00 86.56 88 THR A CA 1
ATOM 653 C C . THR A 1 88 ? -18.065 -7.032 11.783 1.00 86.56 88 THR A C 1
ATOM 655 O O . THR A 1 88 ? -18.916 -7.749 12.285 1.00 86.56 88 THR A O 1
ATOM 658 N N . LYS A 1 89 ? -16.817 -6.972 12.257 1.00 84.69 89 LYS A N 1
ATOM 659 C CA . LYS A 1 89 ? -16.358 -7.723 13.436 1.00 84.69 89 LYS A CA 1
ATOM 660 C C . LYS A 1 89 ? -16.362 -6.886 14.717 1.00 84.69 89 LYS A C 1
ATOM 662 O O . LYS A 1 89 ? -16.077 -7.404 15.792 1.00 84.69 89 LYS A O 1
ATOM 667 N N . LEU A 1 90 ? -16.588 -5.584 14.590 1.00 84.06 90 LEU A N 1
ATOM 668 C CA . LEU A 1 90 ? -16.564 -4.642 15.691 1.00 84.06 90 LEU A CA 1
ATOM 669 C C . LEU A 1 90 ? -17.881 -4.725 16.466 1.00 84.06 90 LEU A C 1
ATOM 671 O O . LEU A 1 90 ? -18.944 -4.470 15.909 1.00 84.06 90 LEU A O 1
ATOM 675 N N . VAL A 1 91 ? -17.782 -4.997 17.765 1.00 85.38 91 VAL A N 1
ATOM 676 C CA . VAL A 1 91 ? -18.907 -4.932 18.702 1.00 85.38 91 VAL A CA 1
ATOM 677 C C . VAL A 1 91 ? -18.821 -3.609 19.466 1.00 85.38 91 VAL A C 1
ATOM 679 O O . VAL A 1 91 ? -17.889 -3.380 20.237 1.00 85.38 91 VAL A O 1
ATOM 682 N N . ILE A 1 92 ? -19.776 -2.708 19.231 1.00 83.44 92 ILE A N 1
ATOM 683 C CA . ILE A 1 92 ? -19.917 -1.434 19.951 1.00 83.44 92 ILE A CA 1
ATOM 684 C C . ILE A 1 92 ? -20.845 -1.624 21.149 1.00 83.44 92 ILE A C 1
ATOM 686 O O . ILE A 1 92 ? -22.012 -1.995 20.993 1.00 83.44 92 ILE A O 1
ATOM 690 N N . PHE A 1 93 ? -20.324 -1.312 22.336 1.00 80.75 93 PHE A N 1
ATOM 691 C CA . PHE A 1 93 ? -21.095 -1.227 23.571 1.00 80.75 93 PHE A CA 1
ATOM 692 C C . PHE A 1 93 ? -21.868 0.090 23.648 1.00 80.75 93 PHE A C 1
ATOM 694 O O . PHE A 1 93 ? -21.335 1.167 23.361 1.00 80.75 93 PHE A O 1
ATOM 701 N N . LEU A 1 94 ? -23.106 0.018 24.141 1.00 81.81 94 LEU A N 1
ATOM 702 C CA . LEU A 1 94 ? -23.903 1.208 24.400 1.00 81.81 94 LEU A CA 1
ATOM 703 C C . LEU A 1 94 ? -23.213 2.067 25.459 1.00 81.81 94 LEU A C 1
ATOM 705 O O . LEU A 1 94 ? -23.008 1.648 26.598 1.00 81.81 94 LEU A O 1
ATOM 709 N N . ARG A 1 95 ? -22.974 3.338 25.135 1.00 77.06 95 ARG A N 1
ATOM 710 C CA . ARG A 1 95 ? -22.451 4.302 26.117 1.00 77.06 95 ARG A CA 1
ATOM 711 C C . ARG A 1 95 ? -23.415 4.528 27.292 1.00 77.06 95 ARG A C 1
ATOM 713 O O . ARG A 1 95 ? -22.994 4.940 28.370 1.00 77.06 95 ARG A O 1
ATOM 720 N N . ARG A 1 96 ? -24.720 4.329 27.080 1.00 76.50 96 ARG A N 1
ATOM 721 C CA . ARG A 1 96 ? -25.750 4.318 28.130 1.00 76.50 96 ARG A CA 1
ATOM 722 C C . ARG A 1 96 ? -26.775 3.236 27.812 1.00 76.50 96 ARG A C 1
ATOM 724 O O . ARG A 1 96 ? -27.426 3.322 26.777 1.00 76.50 96 ARG A O 1
ATOM 731 N N . ALA A 1 97 ? -27.007 2.318 28.748 1.00 70.06 97 ALA A N 1
ATOM 732 C CA . ALA A 1 97 ? -27.887 1.155 28.574 1.00 70.06 97 ALA A CA 1
ATOM 733 C C . ALA A 1 97 ? -29.339 1.469 28.142 1.00 70.06 97 ALA A C 1
ATOM 735 O O . ALA A 1 97 ? -30.028 0.597 27.637 1.00 70.06 97 ALA A O 1
ATOM 736 N N . ARG A 1 98 ? -29.820 2.708 28.333 1.00 70.56 98 ARG A N 1
ATOM 737 C CA . ARG A 1 98 ? -31.205 3.120 28.024 1.00 70.56 98 ARG A CA 1
ATOM 738 C C . ARG A 1 98 ? -31.374 3.899 26.715 1.00 70.56 98 ARG A C 1
ATOM 740 O O . ARG A 1 98 ? -32.492 4.279 26.388 1.00 70.56 98 ARG A O 1
ATOM 747 N N . LYS A 1 99 ? -30.292 4.226 26.001 1.00 73.38 99 LYS A N 1
ATOM 748 C CA . LYS A 1 99 ? -30.359 4.999 24.749 1.00 73.38 99 LYS A CA 1
ATOM 749 C C . LYS A 1 99 ? -29.571 4.280 23.667 1.00 73.38 99 LYS A C 1
ATOM 751 O O . LYS A 1 99 ? -28.368 4.498 23.558 1.00 73.38 99 LYS A O 1
ATOM 756 N N . VAL A 1 100 ? -30.281 3.471 22.887 1.00 70.12 100 VAL A N 1
ATOM 757 C CA . VAL A 1 100 ? -29.748 2.832 21.683 1.00 70.12 100 VAL A CA 1
ATOM 758 C C . VAL A 1 100 ? -29.601 3.900 20.598 1.00 70.12 100 VAL A C 1
ATOM 760 O O . VAL A 1 100 ? -30.539 4.654 20.325 1.00 70.12 100 VAL A O 1
ATOM 763 N N . LYS A 1 101 ? -28.414 4.010 20.015 1.00 74.44 101 LYS A N 1
ATOM 764 C CA . LYS A 1 101 ? -28.102 4.856 18.863 1.00 74.44 101 LYS A CA 1
ATOM 765 C C . LYS A 1 101 ? -27.830 3.981 17.640 1.00 74.44 101 LYS A C 1
ATOM 767 O O . LYS A 1 101 ? -27.527 2.798 17.748 1.00 74.44 101 LYS A O 1
ATOM 772 N N . ALA A 1 102 ? -27.914 4.590 16.457 1.00 66.12 102 ALA A N 1
ATOM 773 C CA . ALA A 1 102 ? -27.536 3.931 15.212 1.00 66.12 102 ALA A CA 1
ATOM 774 C C . ALA A 1 102 ? -26.042 3.558 15.253 1.00 66.12 102 ALA A C 1
ATOM 776 O O . ALA A 1 102 ? -25.186 4.446 15.268 1.00 66.12 102 ALA A O 1
ATOM 777 N N . GLY A 1 103 ? -25.755 2.255 15.297 1.00 67.00 103 GLY A N 1
ATOM 778 C CA . GLY A 1 103 ? -24.401 1.699 15.381 1.00 67.00 103 GLY A CA 1
ATOM 779 C C . GLY A 1 103 ? -24.096 0.909 16.656 1.00 67.00 103 GLY A C 1
ATOM 780 O O . GLY A 1 103 ? -22.991 0.393 16.762 1.00 67.00 103 GLY A O 1
ATOM 781 N N . ASP A 1 104 ? -25.033 0.805 17.600 1.00 69.81 104 ASP A N 1
ATOM 782 C CA . ASP A 1 104 ? -24.869 -0.043 18.786 1.00 69.81 104 ASP A CA 1
ATOM 783 C C . ASP A 1 104 ? -25.189 -1.519 18.473 1.00 69.81 104 ASP A C 1
ATOM 785 O O . ASP A 1 104 ? -26.065 -1.809 17.654 1.00 69.81 104 ASP A O 1
ATOM 789 N N . SER A 1 105 ? -24.483 -2.443 19.133 1.00 74.50 105 SER A N 1
ATOM 790 C CA . SER A 1 105 ? -24.651 -3.893 18.922 1.00 74.50 105 SER A CA 1
ATOM 791 C C . SER A 1 105 ? -25.861 -4.438 19.674 1.00 74.50 105 SER A C 1
ATOM 793 O O . SER A 1 105 ? -26.288 -3.879 20.692 1.00 74.50 105 SER A O 1
ATOM 795 N N . THR A 1 106 ? -26.403 -5.551 19.190 1.00 76.62 106 THR A N 1
ATOM 796 C CA . THR A 1 106 ? -27.530 -6.229 19.841 1.00 76.62 106 THR A CA 1
ATOM 797 C C . THR A 1 106 ? -27.097 -6.850 21.177 1.00 76.62 106 THR A C 1
ATOM 799 O O . THR A 1 106 ? -25.931 -7.215 21.340 1.00 76.62 106 THR A O 1
ATOM 802 N N . PRO A 1 107 ? -28.002 -7.000 22.165 1.00 71.31 107 PRO A N 1
ATOM 803 C CA . PRO A 1 107 ? -27.653 -7.599 23.457 1.00 71.31 107 PRO A CA 1
ATOM 804 C C . PRO A 1 107 ? -27.103 -9.032 23.340 1.00 71.31 107 PRO A C 1
ATOM 806 O O . PRO A 1 107 ? -26.329 -9.455 24.195 1.00 71.31 107 PRO A O 1
ATOM 809 N N . GLU A 1 108 ? -27.448 -9.747 22.267 1.00 75.50 108 GLU A N 1
ATOM 810 C CA . GLU A 1 108 ? -26.956 -11.095 21.964 1.00 75.50 108 GLU A CA 1
ATOM 811 C C . GLU A 1 108 ? -25.472 -11.097 21.561 1.00 75.50 108 GLU A C 1
ATOM 813 O O . GLU A 1 108 ? -24.697 -11.938 22.018 1.00 75.50 108 GLU A O 1
ATOM 818 N N . GLU A 1 109 ? -25.037 -10.118 20.766 1.00 72.94 109 GLU A N 1
ATOM 819 C CA . GLU A 1 109 ? -23.628 -9.948 20.382 1.00 72.94 109 GLU A CA 1
ATOM 820 C C . GLU A 1 109 ? -22.768 -9.484 21.565 1.00 72.94 109 GLU A C 1
ATOM 822 O O . GLU A 1 109 ? -21.599 -9.853 21.669 1.00 72.94 109 GLU A O 1
ATOM 827 N N . LEU A 1 110 ? -23.356 -8.717 22.491 1.00 74.25 110 LEU A N 1
ATOM 828 C CA . LEU A 1 110 ? -22.675 -8.247 23.700 1.00 74.25 110 LEU A CA 1
ATOM 829 C C . LEU A 1 110 ? -22.366 -9.389 24.675 1.00 74.25 110 LEU A C 1
ATOM 831 O O . LEU A 1 110 ? -21.306 -9.383 25.295 1.00 74.25 110 LEU A O 1
ATOM 835 N N . ALA A 1 111 ? -23.264 -10.368 24.805 1.00 76.38 111 ALA A N 1
ATOM 836 C CA . ALA A 1 111 ? -23.062 -11.517 25.689 1.00 76.38 111 ALA A CA 1
ATOM 837 C C . ALA A 1 111 ? -21.955 -12.460 25.188 1.00 76.38 111 ALA A C 1
ATOM 839 O O . ALA A 1 111 ? -21.254 -13.076 25.987 1.00 76.38 111 ALA A O 1
ATOM 840 N N . ASN A 1 112 ? -21.772 -12.533 23.868 1.00 78.69 112 ASN A N 1
ATOM 841 C CA . ASN A 1 112 ? -20.753 -13.362 23.222 1.00 78.69 112 ASN A CA 1
ATOM 842 C C . ASN A 1 112 ? -19.406 -12.640 23.042 1.00 78.69 112 ASN A C 1
ATOM 844 O O . ASN A 1 112 ? -18.453 -13.226 22.522 1.00 78.69 112 ASN A O 1
ATOM 848 N N . ALA A 1 113 ? 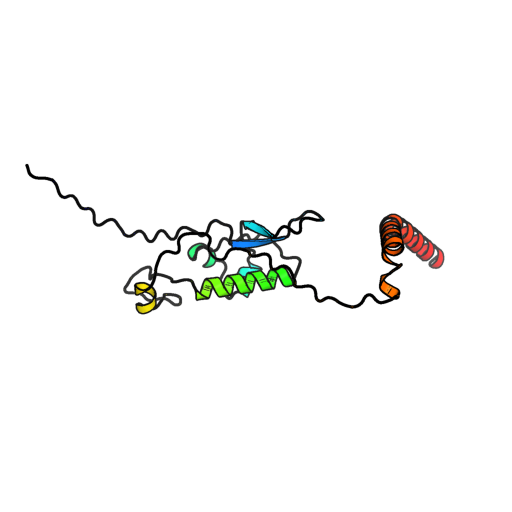-19.314 -11.368 23.437 1.00 75.81 113 ALA A N 1
ATOM 849 C CA . ALA A 1 113 ? -18.120 -10.565 23.242 1.00 75.81 113 ALA A CA 1
ATOM 850 C C . ALA A 1 113 ? -16.979 -11.059 24.144 1.00 75.81 113 ALA A C 1
ATOM 852 O O . ALA A 1 113 ? -17.009 -10.910 25.365 1.00 75.81 113 ALA A O 1
ATOM 853 N N . THR A 1 114 ? -15.940 -11.620 23.528 1.00 80.44 114 THR A N 1
ATOM 854 C CA . THR A 1 114 ? -14.694 -12.007 24.196 1.00 80.44 114 THR A CA 1
ATOM 855 C C . THR A 1 114 ? -13.539 -11.136 23.711 1.00 80.44 114 THR A C 1
ATOM 857 O O . THR A 1 114 ? -13.513 -10.681 22.565 1.00 80.44 114 THR A O 1
ATOM 860 N N . GLN A 1 115 ? -12.577 -10.867 24.596 1.00 78.88 115 GLN A N 1
ATOM 861 C CA . GLN A 1 115 ? -11.372 -10.134 24.223 1.00 78.88 115 GLN A CA 1
ATOM 862 C C . GLN A 1 115 ? -10.463 -11.044 23.393 1.00 78.88 115 GLN A C 1
ATOM 864 O O . GLN A 1 115 ? -10.021 -12.093 23.859 1.00 78.88 115 GLN A O 1
ATOM 869 N N . VAL A 1 116 ? -10.157 -10.621 22.167 1.00 77.00 116 VAL A N 1
ATOM 870 C CA . VAL A 1 116 ? -9.144 -11.279 21.339 1.00 77.00 116 VAL A CA 1
ATOM 871 C C . VAL A 1 116 ? -7.769 -10.880 21.867 1.00 77.00 116 VAL A C 1
ATOM 873 O O . VAL A 1 116 ? -7.449 -9.696 21.908 1.00 77.00 116 VAL A O 1
ATOM 876 N N . GLN A 1 117 ? -6.960 -11.859 22.269 1.00 75.69 117 GLN A N 1
ATOM 877 C CA . GLN A 1 117 ? -5.571 -11.634 22.667 1.00 75.69 117 GLN A CA 1
ATOM 878 C C . GLN A 1 117 ? -4.655 -11.794 21.443 1.00 75.69 117 GLN A C 1
ATOM 880 O O . GLN A 1 117 ? -4.638 -12.858 20.824 1.00 75.69 117 GLN A O 1
ATOM 885 N N . GLY A 1 118 ? -3.909 -10.741 21.089 1.00 76.69 118 GLY A N 1
ATOM 886 C CA . GLY A 1 118 ? -2.940 -10.726 19.982 1.00 76.69 118 GLY A CA 1
ATOM 887 C C . GLY A 1 118 ? -3.258 -9.731 18.858 1.00 76.69 118 GLY A C 1
ATOM 888 O O . GLY A 1 118 ? -4.175 -8.916 18.956 1.00 76.69 118 GLY A O 1
ATOM 889 N N . ASP A 1 119 ? -2.480 -9.801 17.772 1.00 69.75 119 ASP A N 1
ATOM 890 C CA . ASP A 1 119 ? -2.592 -8.875 16.641 1.00 69.75 119 ASP A CA 1
ATOM 891 C C . ASP A 1 119 ? -3.907 -9.049 15.871 1.00 69.75 119 ASP A C 1
ATOM 893 O O . ASP A 1 119 ? -4.224 -10.113 15.329 1.00 69.75 119 ASP A O 1
ATOM 897 N N . TYR A 1 120 ? -4.663 -7.958 15.755 1.00 71.00 120 TYR A N 1
ATOM 898 C CA . TYR A 1 120 ? -5.945 -7.960 15.067 1.00 71.00 120 TYR A CA 1
ATOM 899 C C . TYR A 1 120 ? -5.780 -7.751 13.551 1.00 71.00 120 TYR A C 1
ATOM 901 O O . TYR A 1 120 ? -5.335 -6.696 13.095 1.00 71.00 120 TYR A O 1
ATOM 909 N N . LEU A 1 121 ? -6.201 -8.742 12.751 1.00 77.12 121 LEU A N 1
ATOM 910 C CA . LEU A 1 121 ? -6.048 -8.773 11.284 1.00 77.12 121 LEU A CA 1
ATOM 911 C C . LEU A 1 121 ? -4.578 -8.588 10.840 1.00 77.12 121 LEU A C 1
ATOM 913 O O . LEU A 1 121 ? -4.227 -7.539 10.275 1.00 77.12 121 LEU A O 1
ATOM 917 N N . PRO A 1 122 ? -3.708 -9.595 11.044 1.00 76.06 122 PRO A N 1
ATOM 918 C CA . PRO A 1 122 ? -2.313 -9.504 10.630 1.00 76.06 122 PRO A CA 1
ATOM 919 C C . PRO A 1 122 ? -2.196 -9.333 9.110 1.00 76.06 122 PRO A C 1
ATOM 921 O O . PRO A 1 122 ? -2.982 -9.875 8.329 1.00 76.06 122 PRO A O 1
ATOM 924 N N . ILE A 1 123 ? -1.215 -8.542 8.677 1.00 74.56 123 ILE A N 1
ATOM 925 C CA . ILE A 1 123 ? -0.947 -8.315 7.253 1.00 74.56 123 ILE A CA 1
ATOM 926 C C . ILE A 1 123 ? -0.164 -9.516 6.727 1.00 74.56 123 ILE A C 1
ATOM 928 O O . ILE A 1 123 ? 1.057 -9.588 6.870 1.00 74.56 123 ILE A O 1
ATOM 932 N N . VAL A 1 124 ? -0.866 -10.459 6.105 1.00 75.94 124 VAL A N 1
ATOM 933 C CA . VAL A 1 124 ? -0.235 -11.606 5.449 1.00 75.94 124 VAL A CA 1
ATOM 934 C C . VAL A 1 124 ? 0.194 -11.209 4.040 1.00 75.94 124 VAL A C 1
ATOM 936 O O . VAL A 1 124 ? -0.571 -10.621 3.277 1.00 75.94 124 VAL A O 1
ATOM 939 N N . ARG A 1 125 ? 1.445 -11.516 3.689 1.00 75.00 125 ARG A N 1
ATOM 940 C CA . ARG A 1 125 ? 1.943 -11.374 2.318 1.00 75.00 125 ARG A CA 1
ATOM 941 C C . ARG A 1 125 ? 1.589 -12.632 1.544 1.00 75.00 125 ARG A C 1
ATOM 943 O O . ARG A 1 125 ? 2.294 -13.634 1.642 1.00 75.00 125 ARG A O 1
ATOM 950 N N . GLU A 1 126 ? 0.509 -12.563 0.782 1.00 75.81 126 GLU A N 1
ATOM 951 C CA . GLU A 1 126 ? 0.171 -13.607 -0.178 1.00 75.81 126 GLU A CA 1
ATOM 952 C C . GLU A 1 126 ? 1.242 -13.628 -1.272 1.00 75.81 126 GLU A C 1
ATOM 954 O O . GLU A 1 126 ? 1.449 -12.648 -1.991 1.00 75.81 126 GLU A O 1
ATOM 959 N N . LYS A 1 127 ? 1.987 -14.733 -1.353 1.00 77.06 127 LYS A N 1
ATOM 960 C CA . LYS A 1 127 ? 2.901 -14.971 -2.468 1.00 77.06 127 LYS A CA 1
ATOM 961 C C . LYS A 1 127 ? 2.054 -15.500 -3.623 1.00 77.06 127 LYS A C 1
ATOM 963 O O . LYS A 1 127 ? 1.431 -16.546 -3.438 1.00 77.06 127 LYS A O 1
ATOM 968 N N . PRO A 1 128 ? 2.009 -14.821 -4.782 1.00 78.19 128 PRO A N 1
ATOM 969 C CA . PRO A 1 128 ? 1.262 -15.338 -5.917 1.00 78.19 128 PRO A CA 1
ATOM 970 C C . PRO A 1 128 ? 1.834 -16.702 -6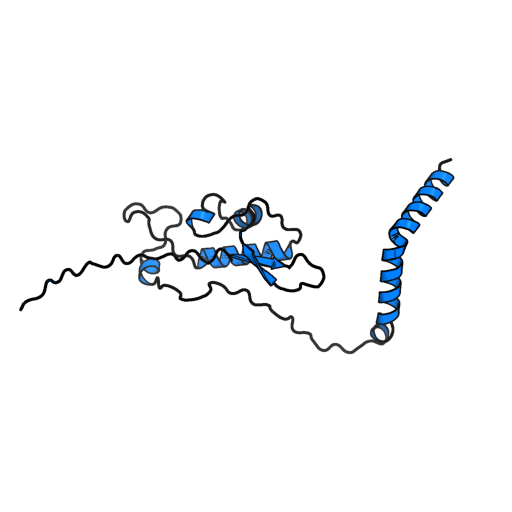.311 1.00 78.19 128 PRO A C 1
ATOM 972 O O . PRO A 1 128 ? 3.049 -16.856 -6.470 1.00 78.19 128 PRO A O 1
ATOM 975 N N . THR A 1 129 ? 0.962 -17.699 -6.438 1.00 79.56 129 THR A N 1
ATOM 976 C CA . THR A 1 129 ? 1.333 -19.021 -6.943 1.00 79.56 129 THR A CA 1
ATOM 977 C C . THR A 1 129 ? 1.642 -18.893 -8.428 1.00 79.56 129 THR A C 1
ATOM 979 O O . THR A 1 129 ? 0.772 -18.532 -9.216 1.00 79.56 129 THR A O 1
ATOM 982 N N . MET A 1 130 ? 2.894 -19.138 -8.810 1.00 80.50 130 MET A N 1
ATOM 983 C CA . MET A 1 130 ? 3.297 -19.125 -10.214 1.00 80.50 130 MET A CA 1
ATOM 984 C C . MET A 1 130 ? 3.000 -20.489 -10.830 1.00 80.50 130 MET A C 1
ATOM 986 O O . MET A 1 130 ? 3.473 -21.511 -10.334 1.00 80.50 130 MET A O 1
ATOM 990 N N . GLU A 1 131 ? 2.233 -20.505 -11.914 1.00 82.81 131 GLU A N 1
ATOM 991 C CA . GLU A 1 131 ? 2.046 -21.704 -12.725 1.00 82.81 131 GLU A CA 1
ATOM 992 C C . GLU A 1 131 ? 3.261 -21.922 -13.635 1.00 82.81 131 GLU A C 1
ATOM 994 O O . GLU A 1 131 ? 3.852 -20.977 -14.166 1.00 82.81 131 GLU A O 1
ATOM 999 N N . LEU A 1 132 ? 3.652 -23.184 -13.815 1.00 80.19 132 LEU A N 1
ATOM 1000 C CA . LEU A 1 132 ? 4.788 -23.549 -14.656 1.00 80.19 132 LEU A CA 1
ATOM 1001 C C . LEU A 1 132 ? 4.385 -23.483 -16.133 1.00 80.19 132 LEU A C 1
ATOM 1003 O O . LEU A 1 132 ? 3.824 -24.426 -16.689 1.00 80.19 132 LEU A O 1
ATOM 1007 N N . VAL A 1 133 ? 4.698 -22.363 -16.778 1.00 82.38 133 VAL A N 1
ATOM 1008 C CA . VAL A 1 133 ? 4.495 -22.177 -18.220 1.00 82.38 133 VAL A CA 1
ATOM 1009 C C . VAL A 1 133 ? 5.728 -22.660 -18.992 1.00 82.38 133 VAL A C 1
ATOM 1011 O O . VAL A 1 133 ? 6.870 -22.427 -18.591 1.00 82.38 133 VAL A O 1
ATOM 1014 N N . LYS A 1 134 ? 5.511 -23.330 -20.132 1.00 82.81 134 LYS A N 1
ATOM 1015 C CA . LYS A 1 134 ? 6.594 -23.739 -21.040 1.00 82.81 134 LYS A CA 1
ATOM 1016 C C . LYS A 1 134 ? 7.273 -22.498 -21.632 1.00 82.81 134 LYS A C 1
ATOM 1018 O O . LYS A 1 134 ? 6.610 -21.649 -22.220 1.00 82.81 134 LYS A O 1
ATOM 1023 N N . LEU A 1 135 ? 8.599 -22.422 -21.520 1.00 78.75 135 LEU A N 1
ATOM 1024 C CA . LEU A 1 135 ? 9.392 -21.316 -22.062 1.00 78.75 135 LEU A CA 1
ATOM 1025 C C . LEU A 1 135 ? 9.335 -21.302 -23.597 1.00 78.75 135 LEU A C 1
ATOM 1027 O O . LEU A 1 135 ? 9.849 -22.217 -24.249 1.00 78.75 135 LEU A O 1
ATOM 1031 N N . THR A 1 136 ? 8.765 -20.247 -24.176 1.00 83.19 136 THR A N 1
ATOM 1032 C CA . THR A 1 136 ? 8.805 -20.007 -25.626 1.00 83.19 136 THR A CA 1
ATOM 1033 C C . THR A 1 136 ? 10.214 -19.582 -26.061 1.00 83.19 136 THR A C 1
ATOM 1035 O O . THR A 1 136 ? 11.011 -19.094 -25.255 1.00 83.19 136 THR A O 1
ATOM 1038 N N . SER A 1 137 ? 10.570 -19.784 -27.335 1.00 74.50 137 SER A N 1
ATOM 1039 C CA . SER A 1 137 ? 11.871 -19.358 -27.892 1.00 74.50 137 SER A CA 1
ATOM 1040 C C . SER A 1 137 ? 12.115 -17.852 -27.719 1.00 74.50 137 SER A C 1
ATOM 1042 O O . SER A 1 137 ? 13.241 -17.437 -27.456 1.00 74.50 137 SER A O 1
ATOM 1044 N N . GLU A 1 138 ? 11.047 -17.054 -27.751 1.00 74.88 138 GLU A N 1
ATOM 1045 C CA . GLU A 1 138 ? 11.041 -15.601 -27.538 1.00 74.88 138 GLU A CA 1
ATOM 1046 C C . GLU A 1 138 ? 11.381 -15.158 -26.106 1.00 74.88 138 GLU A C 1
ATOM 1048 O O . GLU A 1 138 ? 11.682 -13.992 -25.868 1.00 74.88 138 GLU A O 1
ATOM 1053 N N . MET A 1 139 ? 11.350 -16.058 -25.122 1.00 73.56 139 MET A N 1
ATOM 1054 C CA . MET A 1 139 ? 11.710 -15.734 -23.735 1.00 73.56 139 MET A CA 1
ATOM 1055 C C . MET A 1 139 ? 13.180 -16.040 -23.418 1.00 73.56 139 MET A C 1
ATOM 1057 O O . MET A 1 139 ? 13.685 -15.599 -22.387 1.00 73.56 139 MET A O 1
ATOM 1061 N N . LYS A 1 140 ? 13.886 -16.775 -24.291 1.00 70.88 140 LYS A N 1
ATOM 1062 C CA . LYS A 1 140 ? 15.191 -17.377 -23.966 1.00 70.88 140 LYS A CA 1
ATOM 1063 C C . LYS A 1 140 ? 16.393 -16.442 -24.125 1.00 70.88 140 LYS A C 1
ATOM 1065 O O . LYS A 1 140 ? 17.351 -16.595 -23.378 1.00 70.88 140 LYS A O 1
ATOM 1070 N N . SER A 1 141 ? 16.370 -15.484 -25.052 1.00 66.06 141 SER A N 1
ATOM 1071 C CA . SER A 1 141 ? 17.566 -14.684 -25.397 1.00 66.06 141 SER A CA 1
ATOM 1072 C C . SER A 1 141 ? 17.458 -13.180 -25.122 1.00 66.06 141 SER A C 1
ATOM 1074 O O . SER A 1 141 ? 18.458 -12.476 -25.188 1.00 66.06 141 SER A O 1
ATOM 1076 N N . PHE A 1 142 ? 16.282 -12.657 -24.767 1.00 77.06 142 PHE A N 1
ATOM 1077 C CA . PHE A 1 142 ? 16.032 -11.208 -24.830 1.00 77.06 142 PHE A CA 1
ATOM 1078 C C . PHE A 1 142 ? 16.249 -10.445 -23.517 1.00 77.06 142 PHE A C 1
ATOM 1080 O O . PHE A 1 142 ? 16.214 -9.214 -23.511 1.00 77.06 142 PHE A O 1
ATOM 1087 N N . ALA A 1 143 ? 16.436 -11.134 -22.389 1.00 82.62 143 ALA A N 1
ATOM 1088 C CA . ALA A 1 143 ? 16.455 -10.486 -21.076 1.00 82.62 143 ALA A CA 1
ATOM 1089 C C . ALA A 1 143 ? 17.641 -9.518 -20.905 1.00 82.62 143 ALA A C 1
ATOM 1091 O O . ALA A 1 143 ? 17.469 -8.406 -20.406 1.00 82.62 143 ALA A O 1
ATOM 1092 N N . TYR A 1 144 ? 18.835 -9.914 -21.354 1.00 85.94 144 TYR A N 1
ATOM 1093 C CA . TYR A 1 144 ? 20.050 -9.115 -21.187 1.00 85.94 144 TYR A CA 1
ATOM 1094 C C . TYR A 1 144 ? 20.017 -7.823 -22.014 1.00 85.94 144 TYR A C 1
ATOM 1096 O O . TYR A 1 144 ? 20.214 -6.728 -21.475 1.00 85.94 144 TYR A O 1
ATOM 1104 N N . ASP A 1 145 ? 19.701 -7.942 -23.303 1.00 88.25 145 ASP A N 1
ATOM 1105 C CA . ASP A 1 145 ? 19.692 -6.811 -24.233 1.00 88.25 145 ASP A CA 1
ATOM 1106 C C . ASP A 1 145 ? 18.605 -5.795 -23.878 1.00 88.25 145 ASP A C 1
ATOM 1108 O O . ASP A 1 145 ? 18.866 -4.588 -23.865 1.00 88.25 145 ASP A O 1
ATOM 1112 N N . LYS A 1 146 ? 17.414 -6.266 -23.475 1.00 89.06 146 LYS A N 1
ATOM 1113 C CA . LYS A 1 146 ? 16.319 -5.398 -23.013 1.00 89.06 146 LYS A CA 1
ATOM 1114 C C . LYS A 1 146 ? 16.725 -4.559 -21.802 1.00 89.06 146 LYS A C 1
ATOM 1116 O O . LYS A 1 146 ? 16.515 -3.349 -21.807 1.00 89.06 146 LYS A O 1
ATOM 1121 N N . ILE A 1 147 ? 17.372 -5.147 -20.791 1.00 90.81 147 ILE A N 1
ATOM 1122 C CA . ILE A 1 147 ? 17.821 -4.393 -19.604 1.00 90.81 147 ILE A CA 1
ATOM 1123 C C . ILE A 1 147 ? 18.821 -3.294 -19.996 1.00 90.81 147 ILE A C 1
ATOM 1125 O O . ILE A 1 147 ? 18.773 -2.186 -19.450 1.00 90.81 147 ILE A O 1
ATOM 1129 N N . ARG A 1 148 ? 19.733 -3.564 -20.940 1.00 92.44 148 ARG A N 1
ATOM 1130 C CA . ARG A 1 148 ? 20.716 -2.568 -21.405 1.00 92.44 148 ARG A CA 1
ATOM 1131 C C . ARG A 1 148 ? 20.068 -1.461 -22.233 1.00 92.44 148 ARG A C 1
ATOM 1133 O O . ARG A 1 148 ? 20.412 -0.293 -22.030 1.00 92.44 148 ARG A O 1
ATOM 1140 N N . LEU A 1 149 ? 19.124 -1.798 -23.109 1.00 92.38 149 LEU A N 1
ATOM 1141 C CA . LEU A 1 149 ? 18.323 -0.822 -23.850 1.00 92.38 149 LEU A CA 1
ATOM 1142 C C . LEU A 1 149 ? 17.543 0.099 -22.906 1.00 92.38 149 LEU A C 1
ATOM 1144 O O . LEU A 1 149 ? 17.665 1.316 -23.026 1.00 92.38 149 LEU A O 1
ATOM 1148 N N . GLU A 1 150 ? 16.850 -0.442 -21.902 1.00 92.88 150 GLU A N 1
ATOM 1149 C CA . GLU A 1 150 ? 16.097 0.357 -20.921 1.00 92.88 150 GLU A CA 1
ATOM 1150 C C . GLU A 1 150 ? 16.999 1.286 -20.094 1.00 92.88 150 GLU A C 1
ATOM 1152 O O . GLU A 1 150 ? 16.690 2.465 -19.892 1.00 92.88 150 GLU A O 1
ATOM 1157 N N . ARG A 1 151 ? 18.181 0.808 -19.677 1.00 93.88 151 ARG A N 1
ATOM 1158 C CA . ARG A 1 151 ? 19.192 1.659 -19.018 1.00 93.88 151 ARG A CA 1
ATOM 1159 C C . ARG A 1 151 ? 19.656 2.798 -19.929 1.00 93.88 151 ARG A C 1
ATOM 1161 O O . ARG A 1 151 ? 19.805 3.929 -19.467 1.00 93.88 151 ARG A O 1
ATOM 1168 N N . THR A 1 152 ? 19.867 2.505 -21.210 1.00 94.75 152 THR A N 1
ATOM 1169 C CA . THR A 1 152 ? 20.305 3.475 -22.226 1.00 94.75 152 THR A CA 1
ATOM 1170 C C . THR A 1 152 ? 19.213 4.513 -22.494 1.00 94.75 152 THR A C 1
ATOM 1172 O O . THR A 1 152 ? 19.492 5.712 -22.498 1.00 94.75 152 THR A O 1
ATOM 1175 N N . ASN A 1 153 ? 17.956 4.082 -22.618 1.00 94.00 153 ASN A N 1
ATOM 1176 C CA . ASN A 1 153 ? 16.792 4.952 -22.777 1.00 94.00 153 ASN A CA 1
ATOM 1177 C C . ASN A 1 153 ? 16.622 5.887 -21.576 1.00 94.00 153 ASN A C 1
ATOM 1179 O O . ASN A 1 153 ? 16.524 7.099 -21.763 1.00 94.00 153 ASN A O 1
ATOM 1183 N N . LYS A 1 154 ? 16.700 5.367 -20.344 1.00 94.06 154 LYS A N 1
ATOM 1184 C CA . LYS A 1 154 ? 16.652 6.190 -19.124 1.00 94.06 154 LYS A CA 1
ATOM 1185 C C . LYS A 1 154 ? 17.794 7.211 -19.064 1.00 94.06 154 LYS A C 1
ATOM 1187 O O . LYS A 1 154 ? 17.569 8.349 -18.662 1.00 94.06 154 LYS A O 1
ATOM 1192 N N . ARG A 1 155 ? 19.009 6.829 -19.482 1.00 93.56 155 ARG A N 1
ATOM 1193 C CA . ARG A 1 155 ? 20.184 7.720 -19.503 1.00 93.56 155 ARG A CA 1
ATOM 1194 C C . ARG A 1 155 ? 20.048 8.844 -20.530 1.00 93.56 155 ARG A C 1
ATOM 1196 O O . ARG A 1 155 ? 20.401 9.981 -20.235 1.00 93.56 155 ARG A O 1
ATOM 1203 N N . HIS A 1 156 ? 19.554 8.533 -21.728 1.00 94.38 156 HIS A N 1
ATOM 1204 C CA . HIS A 1 156 ? 19.500 9.478 -22.847 1.00 94.38 156 HIS A CA 1
ATOM 1205 C C . HIS A 1 156 ? 18.151 10.187 -23.020 1.00 94.38 156 HIS A C 1
ATOM 1207 O O . HIS A 1 156 ? 18.052 11.035 -23.903 1.00 94.38 156 HIS A O 1
ATOM 1213 N N . ALA A 1 157 ? 17.143 9.916 -22.184 1.00 92.94 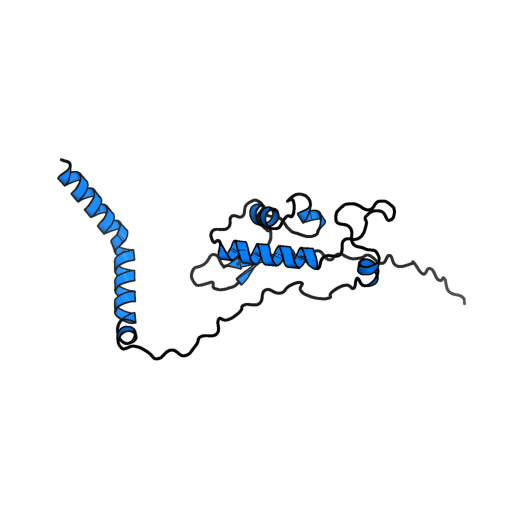157 ALA A N 1
ATOM 1214 C CA . ALA A 1 157 ? 15.823 10.551 -22.263 1.00 92.94 157 ALA A CA 1
ATOM 1215 C C . ALA A 1 157 ? 15.904 12.088 -22.294 1.00 92.94 157 ALA A C 1
ATOM 1217 O O . ALA A 1 157 ? 15.344 12.719 -23.186 1.00 92.94 157 ALA A O 1
ATOM 1218 N N . GLY A 1 158 ? 16.677 12.692 -21.386 1.00 93.31 158 GLY A N 1
ATOM 1219 C CA . GLY A 1 158 ? 16.842 14.149 -21.344 1.00 93.31 158 GLY A CA 1
ATOM 1220 C C . GLY A 1 158 ? 17.599 14.715 -22.550 1.00 93.31 158 GLY A C 1
ATOM 1221 O O . GLY A 1 158 ? 17.223 15.753 -23.082 1.00 93.31 158 GLY A O 1
ATOM 1222 N N . ALA A 1 159 ? 18.642 14.025 -23.020 1.00 91.62 159 ALA A N 1
ATOM 1223 C CA . ALA A 1 159 ? 19.410 14.459 -24.189 1.00 91.62 159 ALA A CA 1
ATOM 1224 C C . ALA A 1 159 ? 18.584 14.372 -25.483 1.00 91.62 159 ALA A C 1
ATOM 1226 O O . ALA A 1 159 ? 18.661 15.264 -26.323 1.00 91.62 159 ALA A O 1
ATOM 1227 N N . ARG A 1 160 ? 17.767 13.323 -25.629 1.00 92.38 160 ARG A N 1
ATOM 1228 C CA . ARG A 1 160 ? 16.852 13.162 -26.766 1.00 92.38 160 ARG A CA 1
ATOM 1229 C C . ARG A 1 160 ? 15.733 14.202 -26.738 1.00 92.38 160 ARG A C 1
ATOM 1231 O O . ARG A 1 160 ? 15.472 14.799 -27.772 1.00 92.38 160 ARG A O 1
ATOM 1238 N N . ALA A 1 161 ? 15.144 14.475 -25.571 1.00 90.75 161 ALA A N 1
ATOM 1239 C CA . ALA A 1 161 ? 14.126 15.518 -25.427 1.00 90.75 161 ALA A CA 1
ATOM 1240 C C . ALA A 1 161 ? 14.663 16.914 -25.791 1.00 90.75 161 ALA A C 1
ATOM 1242 O O . ALA A 1 161 ? 13.970 17.682 -26.449 1.00 90.75 161 ALA A O 1
ATOM 1243 N N . LYS A 1 162 ? 15.916 17.226 -25.426 1.00 90.69 162 LYS A N 1
ATOM 1244 C CA . LYS A 1 162 ? 16.565 18.488 -25.816 1.00 90.69 162 LYS A CA 1
ATOM 1245 C C . LYS A 1 162 ? 16.754 18.596 -27.327 1.00 90.69 162 LYS A C 1
ATOM 1247 O O . LYS A 1 162 ? 16.278 19.561 -27.910 1.00 90.69 162 LYS A O 1
ATOM 1252 N N . ARG A 1 163 ? 17.343 17.575 -27.958 1.00 91.56 163 ARG A N 1
ATOM 1253 C CA . ARG A 1 163 ? 17.534 17.544 -29.418 1.00 91.56 163 ARG A CA 1
ATOM 1254 C C . ARG A 1 163 ? 16.216 17.611 -30.189 1.00 91.56 163 ARG A C 1
ATOM 1256 O O . ARG A 1 163 ? 16.146 18.323 -31.176 1.00 91.56 163 ARG A O 1
ATOM 1263 N N . ALA A 1 164 ? 15.173 16.919 -29.725 1.00 90.81 164 ALA A N 1
ATOM 1264 C CA . ALA A 1 164 ? 13.838 17.015 -30.318 1.00 90.81 164 ALA A CA 1
ATOM 1265 C C . ALA A 1 164 ? 13.285 18.444 -30.207 1.00 90.81 164 ALA A C 1
ATOM 1267 O O . ALA A 1 164 ? 12.826 19.004 -31.191 1.00 90.81 164 ALA A O 1
ATOM 1268 N N . SER A 1 165 ? 13.429 19.081 -29.040 1.00 87.81 165 SER A N 1
ATOM 1269 C CA . SER A 1 165 ? 12.981 20.465 -28.848 1.00 87.81 165 SER A CA 1
ATOM 1270 C C . SER A 1 165 ? 13.791 21.502 -29.637 1.00 87.81 165 SER A C 1
ATOM 1272 O O . SER A 1 165 ? 13.295 22.596 -29.876 1.00 87.81 165 SER A O 1
ATOM 1274 N N . GLU A 1 166 ? 15.044 21.202 -29.984 1.00 87.81 166 GLU A N 1
ATOM 1275 C CA . GLU A 1 166 ? 15.911 22.045 -30.816 1.00 87.81 166 GLU A CA 1
ATOM 1276 C C . GLU A 1 166 ? 15.557 21.880 -32.297 1.00 87.81 166 GLU A C 1
ATOM 1278 O O . GLU A 1 166 ? 15.308 22.884 -32.956 1.00 87.81 166 GLU A O 1
ATOM 1283 N N . ALA A 1 167 ? 15.387 20.643 -32.775 1.00 88.75 167 ALA A N 1
ATOM 1284 C CA . ALA A 1 167 ? 14.898 20.365 -34.126 1.00 88.75 167 ALA A CA 1
ATOM 1285 C C . ALA A 1 167 ? 13.513 20.991 -34.378 1.00 88.75 167 ALA A C 1
ATOM 1287 O O . ALA A 1 167 ? 13.322 21.678 -35.372 1.00 88.75 167 ALA A O 1
ATOM 1288 N N . GLU A 1 168 ? 12.572 20.878 -33.433 1.00 84.38 168 GLU A N 1
ATOM 1289 C CA . GLU A 1 168 ? 11.249 21.520 -33.541 1.00 84.38 168 GLU A CA 1
ATOM 1290 C C . GLU A 1 168 ? 11.310 23.059 -33.558 1.00 84.38 168 GLU A C 1
ATOM 1292 O O . GLU A 1 168 ? 10.386 23.713 -34.045 1.00 84.38 168 GLU A O 1
ATOM 1297 N N . LYS A 1 169 ? 12.357 23.663 -32.984 1.00 85.62 169 LYS A N 1
ATOM 1298 C CA . LYS A 1 169 ? 12.575 25.119 -33.032 1.00 85.62 169 LYS A CA 1
ATOM 1299 C C . LYS A 1 169 ? 13.228 25.549 -34.337 1.00 85.62 169 LYS A C 1
ATOM 1301 O O . LYS A 1 169 ? 12.940 26.647 -34.795 1.00 85.62 169 LYS A O 1
ATOM 1306 N N . GLU A 1 170 ? 14.091 24.715 -34.903 1.00 81.38 170 GLU A N 1
ATOM 1307 C CA . GLU A 1 170 ? 14.711 24.939 -36.209 1.00 81.38 170 GLU A CA 1
ATOM 1308 C C . GLU A 1 170 ? 13.702 24.752 -37.347 1.00 81.38 170 GLU A C 1
ATOM 1310 O O . GLU A 1 170 ? 13.693 25.554 -38.267 1.00 81.38 170 GLU A O 1
ATOM 1315 N N . GLU A 1 171 ? 12.785 23.788 -37.245 1.00 75.69 171 GLU A N 1
ATOM 1316 C CA . GLU A 1 171 ? 11.701 23.586 -38.223 1.00 75.69 171 GLU A CA 1
ATOM 1317 C C . GLU A 1 171 ? 10.624 24.684 -38.186 1.00 75.69 171 GLU A C 1
ATOM 1319 O O . GLU A 1 171 ? 9.889 24.874 -39.153 1.00 75.69 171 GLU A O 1
ATOM 1324 N N . LYS A 1 172 ? 10.500 25.406 -37.066 1.00 65.75 172 LYS A N 1
ATOM 1325 C CA . LYS A 1 172 ? 9.560 26.532 -36.907 1.00 65.75 172 LYS A CA 1
ATOM 1326 C C . LYS A 1 172 ? 10.167 27.893 -37.250 1.00 65.75 172 LYS A C 1
ATOM 1328 O O . LYS A 1 172 ? 9.471 28.900 -37.109 1.00 65.75 172 LYS A O 1
ATOM 1333 N N . LYS A 1 173 ? 11.443 27.937 -37.625 1.00 53.56 173 LYS A N 1
ATOM 1334 C CA . LYS A 1 173 ? 12.175 29.160 -37.951 1.00 53.56 173 LYS A CA 1
ATOM 1335 C C . LYS A 1 173 ? 12.361 29.282 -39.456 1.00 53.56 173 LYS A C 1
ATOM 1337 O O . LYS A 1 173 ? 12.316 30.439 -39.925 1.00 53.56 173 LYS A O 1
#

InterPro domains:
  IPR001380 Large ribosomal subunit protein eL13 [PF01294] (49-151)
  IPR001380 Large ribosomal subunit protein eL13 [PTHR11722] (49-172)

Foldseek 3Di:
DDDDPPPPPPPPPPPPVLQPLFQAWDQDPDDVRNDRDTDRADAQVLCVLLVHHPVCCVVQSHGHDNVDDDPDPVRSVVSSVSSNVCLVPRADDDPDPPDDDPSHDDPVVVVVDDDDPDHDPDDDDDDDDDDDDDDDPVNPPCPPVVVVVVVVCVVCVVVVVVVVVVVVVVVVD